Protein AF-A0A7Y1XJ98-F1 (afdb_monomer)

Structure (mmCIF, N/CA/C/O backbone):
data_AF-A0A7Y1XJ98-F1
#
_entry.id   AF-A0A7Y1XJ98-F1
#
loop_
_atom_site.group_PDB
_atom_site.id
_atom_site.type_symbol
_atom_site.label_atom_id
_atom_site.label_alt_id
_atom_site.label_comp_id
_atom_site.label_asym_id
_atom_site.label_entity_id
_atom_site.label_seq_id
_atom_site.pdbx_PDB_ins_code
_atom_site.Cartn_x
_atom_site.Cartn_y
_atom_site.Cartn_z
_atom_site.occupancy
_atom_site.B_iso_or_equiv
_atom_site.auth_seq_id
_atom_site.auth_comp_id
_atom_site.auth_asym_id
_atom_site.auth_atom_id
_atom_site.pdbx_PDB_model_num
ATOM 1 N N . MET A 1 1 ? 17.098 -22.376 -17.163 1.00 84.56 1 MET A N 1
ATOM 2 C CA . MET A 1 1 ? 15.788 -21.764 -16.874 1.00 84.56 1 MET A CA 1
ATOM 3 C C . MET A 1 1 ? 16.060 -20.633 -15.918 1.00 84.56 1 MET A C 1
ATOM 5 O O . MET A 1 1 ? 16.643 -20.890 -14.871 1.00 84.56 1 MET A O 1
ATOM 9 N N . GLU A 1 2 ? 15.729 -19.417 -16.320 1.00 92.50 2 GLU A N 1
ATOM 10 C CA . GLU A 1 2 ? 15.888 -18.222 -15.496 1.00 92.50 2 GLU A CA 1
ATOM 11 C C . GLU A 1 2 ? 14.503 -17.792 -15.013 1.00 92.50 2 GLU A C 1
ATOM 13 O O . GLU A 1 2 ? 13.511 -17.999 -15.712 1.00 92.50 2 GLU A O 1
ATOM 18 N N . LEU A 1 3 ? 14.434 -17.281 -13.788 1.00 96.38 3 LEU A N 1
ATOM 19 C CA . LEU A 1 3 ? 13.205 -16.839 -13.141 1.00 96.38 3 LEU A CA 1
ATOM 20 C C . LEU A 1 3 ? 13.433 -15.429 -12.610 1.00 96.38 3 LEU A C 1
ATOM 22 O O . LEU A 1 3 ? 14.440 -15.181 -11.945 1.00 96.38 3 LEU A O 1
ATOM 26 N N . ALA A 1 4 ? 12.487 -14.534 -12.878 1.00 96.56 4 ALA A N 1
ATOM 27 C CA . ALA A 1 4 ? 12.463 -13.203 -12.296 1.00 96.56 4 ALA A CA 1
ATOM 28 C C . ALA A 1 4 ? 11.427 -13.159 -11.165 1.00 96.56 4 ALA A C 1
ATOM 30 O O . ALA A 1 4 ? 10.247 -13.428 -11.386 1.00 96.56 4 ALA A O 1
ATOM 31 N N . CYS A 1 5 ? 11.874 -12.817 -9.956 1.00 97.25 5 CYS A N 1
ATOM 32 C CA . CYS A 1 5 ? 11.012 -12.549 -8.809 1.00 97.25 5 CYS A CA 1
ATOM 33 C C . CYS A 1 5 ? 11.057 -11.051 -8.525 1.00 97.25 5 CYS A C 1
ATOM 35 O O . CYS A 1 5 ? 12.138 -10.498 -8.323 1.00 97.25 5 CYS A O 1
ATOM 37 N N . LEU A 1 6 ? 9.894 -10.409 -8.522 1.00 97.50 6 LEU A N 1
ATOM 38 C CA . LEU A 1 6 ? 9.762 -8.975 -8.306 1.00 97.50 6 LEU A CA 1
ATOM 39 C C . LEU A 1 6 ? 9.070 -8.719 -6.974 1.00 97.50 6 LEU A C 1
ATOM 41 O O . LEU A 1 6 ? 8.142 -9.442 -6.606 1.00 97.50 6 LEU A O 1
ATOM 45 N N . ASP A 1 7 ? 9.507 -7.665 -6.297 1.00 96.62 7 ASP A N 1
ATOM 46 C CA . ASP A 1 7 ? 8.668 -7.016 -5.300 1.00 96.62 7 ASP A CA 1
ATOM 47 C C . ASP A 1 7 ? 7.509 -6.277 -5.997 1.00 96.62 7 ASP A C 1
ATOM 49 O O . ASP A 1 7 ? 7.530 -6.068 -7.216 1.00 96.62 7 ASP A O 1
ATOM 53 N N . LEU A 1 8 ? 6.478 -5.917 -5.239 1.00 94.69 8 LEU A N 1
ATOM 54 C CA . LEU A 1 8 ? 5.251 -5.325 -5.760 1.00 94.69 8 LEU A CA 1
ATOM 55 C C . LEU A 1 8 ? 5.194 -3.817 -5.493 1.00 94.69 8 LEU A C 1
ATOM 57 O O . LEU A 1 8 ? 5.197 -3.017 -6.434 1.00 94.69 8 LEU A O 1
ATOM 61 N N . GLU A 1 9 ? 5.134 -3.437 -4.219 1.00 94.19 9 GLU A N 1
ATOM 62 C CA . GLU A 1 9 ? 5.042 -2.044 -3.774 1.00 94.19 9 GLU A CA 1
ATOM 63 C C . GLU A 1 9 ? 6.398 -1.344 -3.972 1.00 94.19 9 GLU A C 1
ATOM 65 O O . GLU A 1 9 ? 7.458 -1.918 -3.740 1.00 94.19 9 GLU A O 1
ATOM 70 N N . GLY A 1 10 ? 6.388 -0.127 -4.514 1.00 92.38 10 GLY A N 1
ATOM 71 C CA . GLY A 1 10 ? 7.600 0.619 -4.867 1.00 92.38 10 GLY A CA 1
ATOM 72 C C . GLY A 1 10 ? 8.324 0.139 -6.135 1.00 92.38 10 GLY A C 1
ATOM 73 O O . GLY A 1 10 ? 9.231 0.831 -6.599 1.00 92.38 10 GLY A O 1
ATOM 74 N N . VAL A 1 11 ? 7.916 -0.992 -6.727 1.00 96.56 11 VAL A N 1
ATOM 75 C CA . VAL A 1 11 ? 8.467 -1.522 -7.992 1.00 96.56 11 VAL A CA 1
ATOM 76 C C . VAL A 1 11 ? 7.444 -1.456 -9.121 1.00 96.56 11 VAL A C 1
ATOM 78 O O . VAL A 1 11 ? 7.730 -0.909 -10.184 1.00 96.56 11 VAL A O 1
ATOM 81 N N . LEU A 1 12 ? 6.247 -2.001 -8.899 1.00 96.44 12 LEU A N 1
ATOM 82 C CA . LEU A 1 12 ? 5.181 -2.069 -9.902 1.00 96.44 12 LEU A CA 1
ATOM 83 C C . LEU A 1 12 ? 4.012 -1.144 -9.563 1.00 96.44 12 LEU A C 1
ATOM 85 O O . LEU A 1 12 ? 3.372 -0.605 -10.466 1.00 96.44 12 LEU A O 1
ATOM 89 N N . ILE A 1 13 ? 3.736 -0.952 -8.274 1.00 94.94 13 ILE A N 1
ATOM 90 C CA . ILE A 1 13 ? 2.636 -0.123 -7.770 1.00 94.94 13 ILE A CA 1
ATOM 91 C C . ILE A 1 13 ? 3.116 0.793 -6.632 1.00 94.94 13 ILE A C 1
ATOM 93 O O . ILE A 1 13 ? 4.158 0.516 -6.035 1.00 94.94 13 ILE A O 1
ATOM 97 N N . PRO A 1 14 ? 2.388 1.877 -6.310 1.00 93.00 14 PRO A N 1
ATOM 98 C CA . PRO A 1 14 ? 2.634 2.668 -5.104 1.00 93.00 14 PRO A CA 1
ATOM 99 C C . PRO A 1 14 ? 2.448 1.862 -3.807 1.00 93.00 14 PRO A C 1
ATOM 101 O O . PRO A 1 14 ? 1.892 0.766 -3.808 1.00 93.00 14 PRO A O 1
ATOM 104 N N . GLU A 1 15 ? 2.888 2.438 -2.690 1.00 93.50 15 GLU A N 1
ATOM 105 C CA . GLU A 1 15 ? 2.717 1.881 -1.342 1.00 93.50 15 GLU A CA 1
ATOM 106 C C . GLU A 1 15 ? 1.246 1.968 -0.904 1.00 93.50 15 GLU A C 1
ATOM 108 O O . GLU A 1 15 ? 0.727 3.056 -0.633 1.00 93.50 15 GLU A O 1
ATOM 113 N N . ILE A 1 16 ? 0.574 0.822 -0.781 1.00 92.94 16 ILE A N 1
ATOM 114 C CA . ILE A 1 16 ? -0.878 0.733 -0.570 1.00 92.94 16 ILE A CA 1
ATOM 115 C C . ILE A 1 16 ? -1.286 1.439 0.721 1.00 92.94 16 ILE A C 1
ATOM 117 O O . ILE A 1 16 ? -2.252 2.197 0.746 1.00 92.94 16 ILE A O 1
ATOM 121 N N . TRP A 1 17 ? -0.555 1.213 1.814 1.00 94.25 17 TRP A N 1
ATOM 122 C CA . TRP A 1 17 ? -0.906 1.784 3.119 1.00 94.25 17 TRP A CA 1
ATOM 123 C C . TRP A 1 17 ? -0.685 3.295 3.200 1.00 94.25 17 TRP A C 1
ATOM 125 O O . TRP A 1 17 ? -1.397 3.967 3.947 1.00 94.25 17 TRP A O 1
ATOM 135 N N . ILE A 1 18 ? 0.260 3.834 2.425 1.00 92.50 18 ILE A N 1
ATOM 136 C CA . ILE A 1 18 ? 0.489 5.279 2.345 1.00 92.50 18 ILE A CA 1
ATOM 137 C C . ILE A 1 18 ? -0.667 5.931 1.580 1.00 92.50 18 ILE A C 1
ATOM 139 O O . ILE A 1 18 ? -1.292 6.847 2.112 1.00 92.50 18 ILE A O 1
ATOM 143 N N . ASP A 1 19 ? -1.023 5.401 0.409 1.00 90.56 19 ASP A N 1
ATOM 144 C CA . ASP A 1 19 ? -2.168 5.880 -0.378 1.00 90.56 19 ASP A CA 1
ATOM 145 C C . ASP A 1 19 ? -3.487 5.746 0.399 1.00 90.56 19 ASP A C 1
ATOM 147 O O . ASP A 1 19 ? -4.335 6.644 0.395 1.00 90.56 19 ASP A O 1
ATOM 151 N N . PHE A 1 20 ? -3.660 4.638 1.122 1.00 92.75 20 PHE A N 1
ATOM 152 C CA . PHE A 1 20 ? -4.826 4.411 1.968 1.00 92.75 20 PHE A CA 1
ATOM 153 C C . PHE A 1 20 ? -4.917 5.441 3.097 1.00 92.75 20 PHE A C 1
ATOM 155 O O . PHE A 1 20 ? -6.001 5.969 3.359 1.00 92.75 20 PHE A O 1
ATOM 162 N N . ALA A 1 21 ? -3.793 5.780 3.734 1.00 94.06 21 ALA A N 1
ATOM 163 C CA . ALA A 1 21 ? -3.738 6.834 4.741 1.00 94.06 21 ALA A CA 1
ATOM 164 C C . ALA A 1 21 ? -4.115 8.207 4.163 1.00 94.06 21 ALA A C 1
ATOM 166 O O . ALA A 1 21 ? -4.858 8.951 4.798 1.00 94.06 21 ALA A O 1
ATOM 167 N N . GLU A 1 22 ? -3.649 8.534 2.955 1.00 91.69 22 GLU A N 1
ATOM 168 C CA . GLU A 1 22 ? -3.951 9.808 2.289 1.00 91.69 22 GLU A CA 1
ATOM 169 C C . GLU A 1 22 ? -5.431 9.935 1.921 1.00 91.69 22 GLU A C 1
ATOM 171 O O . GLU A 1 22 ? -6.042 10.976 2.159 1.00 91.69 22 GLU A O 1
ATOM 176 N N . ARG A 1 23 ? -6.041 8.863 1.407 1.00 89.88 23 ARG A N 1
ATOM 177 C CA . ARG A 1 23 ? -7.459 8.858 1.010 1.00 89.88 23 ARG A CA 1
ATOM 178 C C . ARG A 1 23 ? -8.421 8.851 2.192 1.00 89.88 23 ARG A C 1
ATOM 180 O O . ARG A 1 23 ? -9.501 9.430 2.102 1.00 89.88 23 ARG A O 1
ATOM 187 N N . THR A 1 24 ? -8.052 8.186 3.284 1.00 90.56 24 THR A N 1
ATOM 188 C CA . THR A 1 24 ? -8.882 8.113 4.498 1.00 90.56 24 THR A CA 1
ATOM 189 C C . THR A 1 24 ? -8.610 9.249 5.483 1.00 90.56 24 THR A C 1
ATOM 191 O O . THR A 1 24 ? -9.413 9.472 6.385 1.00 90.56 24 THR A O 1
ATOM 194 N N . GLY A 1 25 ? -7.497 9.973 5.324 1.00 93.06 25 GLY A N 1
ATOM 195 C CA . GLY A 1 25 ? -7.049 11.009 6.256 1.00 93.06 25 GLY A CA 1
ATOM 196 C C . GLY A 1 25 ? -6.467 10.461 7.566 1.00 93.06 25 GLY A C 1
ATOM 197 O O . GLY A 1 25 ? -6.266 11.220 8.512 1.00 93.06 25 GLY A O 1
ATOM 198 N N . ILE A 1 26 ? -6.201 9.153 7.653 1.00 95.31 26 ILE A N 1
ATOM 199 C CA . ILE A 1 26 ? -5.699 8.500 8.868 1.00 95.31 26 ILE A CA 1
ATOM 200 C C . ILE A 1 26 ? -4.169 8.442 8.809 1.00 95.31 26 ILE A C 1
ATOM 202 O O . ILE A 1 26 ? -3.585 7.442 8.392 1.00 95.31 26 ILE A O 1
ATOM 206 N N . GLU A 1 27 ? -3.495 9.501 9.267 1.00 95.94 27 GLU A N 1
ATOM 207 C CA . GLU A 1 27 ? -2.024 9.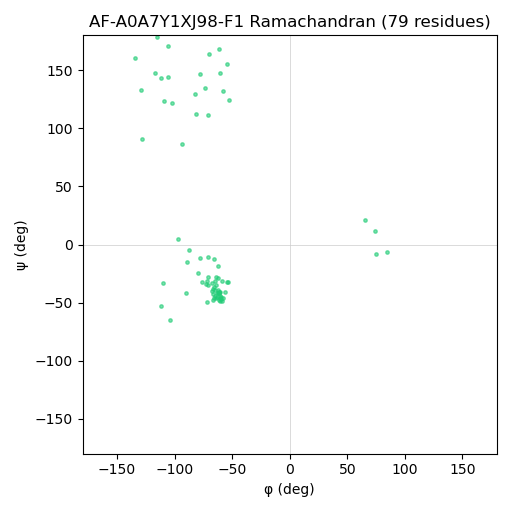606 9.221 1.00 95.94 27 GLU A CA 1
ATOM 208 C C . GLU A 1 27 ? -1.299 8.424 9.884 1.00 95.94 27 GLU A C 1
ATOM 210 O O . GLU A 1 27 ? -0.242 8.002 9.418 1.00 95.94 27 GLU A O 1
ATOM 215 N N . ALA A 1 28 ? -1.885 7.833 10.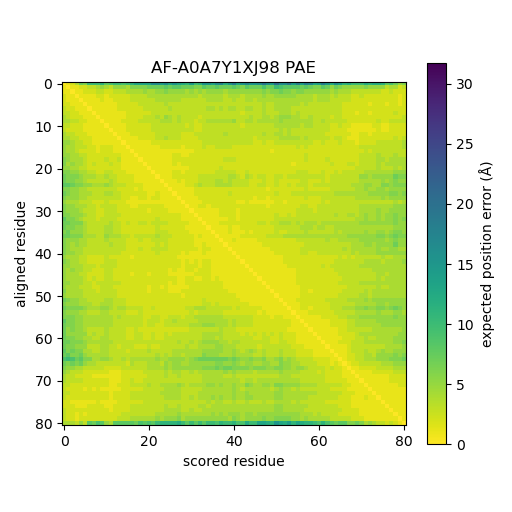931 1.00 96.25 28 ALA A N 1
ATOM 216 C CA . ALA A 1 28 ? -1.309 6.688 11.638 1.00 96.25 28 ALA A CA 1
ATOM 217 C C . ALA A 1 28 ? -1.148 5.428 10.759 1.00 96.25 28 ALA A C 1
ATOM 219 O O . ALA A 1 28 ? -0.368 4.538 11.108 1.00 96.25 28 ALA A O 1
ATOM 220 N N . LEU A 1 29 ? -1.853 5.343 9.623 1.00 96.00 29 LEU A N 1
ATOM 221 C CA . LEU A 1 29 ? -1.701 4.256 8.650 1.00 96.00 29 LEU A CA 1
ATOM 222 C C . LEU A 1 29 ? -0.457 4.415 7.759 1.00 96.00 29 LEU A C 1
ATOM 224 O O . LEU A 1 29 ? -0.043 3.434 7.144 1.00 96.00 29 LEU A O 1
ATOM 228 N N . ARG A 1 30 ? 0.203 5.586 7.766 1.00 96.06 30 ARG A N 1
ATOM 229 C CA . ARG A 1 30 ? 1.486 5.817 7.070 1.00 96.06 30 ARG A CA 1
ATOM 230 C C . ARG A 1 30 ? 2.666 5.093 7.720 1.00 96.06 30 ARG A C 1
ATOM 232 O O . ARG A 1 30 ? 3.742 5.066 7.133 1.00 96.06 30 ARG A O 1
ATOM 239 N N . ALA A 1 31 ? 2.488 4.539 8.923 1.00 96.00 31 ALA A N 1
ATOM 240 C CA . ALA A 1 31 ? 3.541 3.816 9.624 1.00 96.00 31 ALA A CA 1
ATOM 241 C C . ALA A 1 31 ? 4.051 2.634 8.782 1.00 96.00 31 ALA A C 1
ATOM 243 O O . ALA A 1 31 ? 3.276 1.820 8.262 1.00 96.00 31 ALA A O 1
ATOM 244 N N . THR A 1 32 ? 5.373 2.543 8.683 1.00 95.50 32 THR A N 1
ATOM 245 C CA . THR A 1 32 ? 6.102 1.503 7.954 1.00 95.50 32 THR A CA 1
ATOM 246 C C . THR A 1 32 ? 6.935 0.656 8.912 1.00 95.50 32 THR A C 1
ATOM 248 O O . THR A 1 32 ? 7.023 0.932 10.109 1.00 95.50 3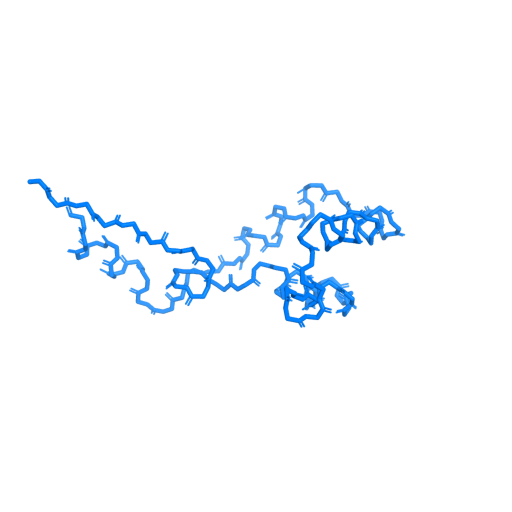2 THR A O 1
ATOM 251 N N . THR A 1 33 ? 7.622 -0.354 8.383 1.00 94.25 33 THR A N 1
ATOM 252 C CA . THR A 1 33 ? 8.594 -1.139 9.158 1.00 94.25 33 THR A CA 1
ATOM 253 C C . THR A 1 33 ? 9.822 -0.335 9.596 1.00 94.25 33 THR A C 1
ATOM 255 O O . THR A 1 33 ? 10.568 -0.786 10.462 1.00 94.25 33 THR A O 1
ATOM 258 N N . ARG A 1 34 ? 10.037 0.876 9.058 1.00 94.50 34 ARG A N 1
ATOM 259 C CA . ARG A 1 34 ? 11.057 1.804 9.576 1.00 94.50 34 ARG A CA 1
ATOM 260 C C . ARG A 1 34 ? 10.649 2.404 10.921 1.00 94.50 34 ARG A C 1
ATOM 262 O O . ARG A 1 34 ? 11.517 2.679 11.743 1.00 94.50 34 ARG A O 1
ATOM 269 N N . ASP A 1 35 ? 9.347 2.576 11.136 1.00 96.38 35 ASP A N 1
ATOM 270 C CA . ASP A 1 35 ? 8.768 3.132 12.361 1.00 96.38 35 ASP A CA 1
ATOM 271 C C . ASP A 1 35 ? 8.467 2.022 13.378 1.00 96.38 35 ASP A C 1
ATOM 273 O O . ASP A 1 35 ? 8.727 2.165 14.572 1.00 96.38 35 ASP A O 1
ATOM 277 N N . ILE A 1 36 ? 7.937 0.894 12.892 1.00 96.06 36 ILE A N 1
ATOM 278 C CA . ILE A 1 36 ? 7.560 -0.280 13.686 1.00 96.06 36 ILE A CA 1
ATOM 279 C C . ILE A 1 36 ? 8.216 -1.522 13.062 1.00 96.06 36 ILE A C 1
ATOM 281 O O . ILE A 1 36 ? 7.619 -2.151 12.189 1.00 96.06 36 ILE A O 1
ATOM 285 N N . PRO A 1 37 ? 9.436 -1.898 13.492 1.00 97.00 37 PRO A N 1
ATOM 286 C CA . PRO A 1 37 ? 10.200 -2.982 12.863 1.00 97.00 37 PRO A CA 1
ATOM 287 C C . PRO A 1 37 ? 9.539 -4.362 12.929 1.00 97.00 37 PRO A C 1
ATOM 289 O O . PRO A 1 37 ? 9.762 -5.196 12.054 1.00 97.00 37 PRO A O 1
ATOM 292 N N . ASP A 1 38 ? 8.737 -4.611 13.966 1.00 97.75 38 ASP A N 1
ATOM 293 C CA . ASP A 1 38 ? 7.995 -5.858 14.126 1.00 97.75 38 ASP A CA 1
ATOM 294 C C . ASP A 1 38 ? 6.710 -5.822 13.283 1.00 97.75 38 ASP A C 1
ATOM 296 O O . ASP A 1 38 ? 5.772 -5.065 13.558 1.00 97.75 38 ASP A O 1
ATOM 300 N N . TYR A 1 39 ? 6.672 -6.664 12.249 1.00 95.62 39 TYR A N 1
ATOM 301 C CA . TYR A 1 39 ? 5.559 -6.724 11.308 1.00 95.62 39 TYR A CA 1
ATOM 302 C C . TYR A 1 39 ? 4.244 -7.165 11.969 1.00 95.62 39 TYR A C 1
ATOM 304 O O . TYR A 1 39 ? 3.185 -6.636 11.627 1.00 95.62 39 TYR A O 1
ATOM 312 N N . ASP A 1 40 ? 4.285 -8.064 12.958 1.00 97.94 40 ASP A N 1
ATOM 313 C CA . ASP A 1 40 ? 3.082 -8.500 13.673 1.00 97.94 40 ASP A CA 1
ATOM 314 C C . ASP A 1 40 ? 2.491 -7.351 14.493 1.00 97.94 40 ASP A C 1
ATOM 316 O O . ASP A 1 40 ? 1.268 -7.185 14.567 1.00 97.94 40 ASP A O 1
ATOM 320 N N . VAL A 1 41 ? 3.352 -6.530 15.099 1.00 98.19 41 VAL A N 1
ATOM 321 C CA . VAL A 1 41 ? 2.933 -5.324 15.826 1.00 98.19 41 VAL A CA 1
ATOM 322 C C . VAL A 1 41 ? 2.330 -4.299 14.864 1.00 98.19 41 VAL A C 1
ATOM 324 O O . VAL A 1 41 ? 1.245 -3.777 15.136 1.00 98.19 41 VAL A O 1
ATOM 327 N N . LEU A 1 42 ? 2.977 -4.057 13.720 1.00 97.94 42 LEU A N 1
ATOM 328 C CA . LEU A 1 42 ? 2.491 -3.136 12.690 1.00 97.94 42 LEU A CA 1
ATOM 329 C C . LEU A 1 42 ? 1.111 -3.553 12.158 1.00 97.94 42 LEU A C 1
ATOM 331 O O . LEU A 1 42 ? 0.195 -2.731 12.079 1.00 97.94 42 LEU A O 1
ATOM 335 N N . MET A 1 43 ? 0.927 -4.835 11.842 1.00 97.50 43 MET A N 1
ATOM 336 C CA . MET A 1 43 ? -0.344 -5.340 11.323 1.00 97.50 43 MET A CA 1
ATOM 337 C C . MET A 1 43 ? -1.462 -5.284 12.365 1.00 97.50 43 MET A C 1
ATOM 339 O O . MET A 1 43 ? -2.577 -4.878 12.037 1.00 97.50 43 MET A O 1
ATOM 343 N N . LYS A 1 44 ? -1.177 -5.598 13.635 1.00 98.00 44 LYS A N 1
ATOM 344 C CA . LYS A 1 44 ? -2.155 -5.434 14.725 1.00 98.00 44 LYS A CA 1
ATOM 345 C C . LYS A 1 44 ? -2.573 -3.976 14.904 1.00 98.00 44 LYS A C 1
ATOM 347 O O . LYS A 1 44 ? -3.758 -3.713 15.096 1.00 98.00 44 LYS A O 1
ATOM 352 N N . GLN A 1 45 ? -1.634 -3.030 14.810 1.00 97.38 45 GLN A N 1
ATOM 353 C CA . GLN A 1 45 ? -1.957 -1.602 14.830 1.00 97.38 45 GLN A CA 1
ATOM 354 C C . GLN A 1 45 ? -2.867 -1.217 13.661 1.00 97.38 45 GLN A C 1
ATOM 356 O O . 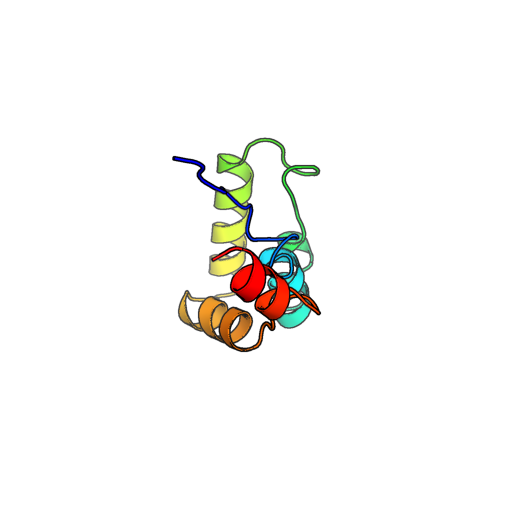GLN A 1 45 ? -3.876 -0.556 13.887 1.00 97.38 45 GLN A O 1
ATOM 361 N N . ARG A 1 46 ? -2.536 -1.627 12.431 1.00 97.1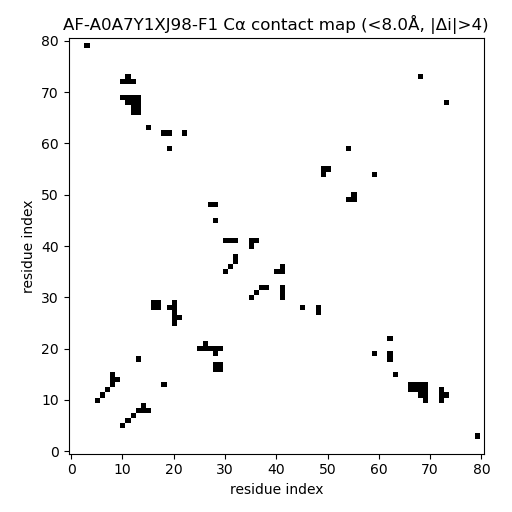9 46 ARG A N 1
ATOM 362 C CA . ARG A 1 46 ? -3.341 -1.315 11.240 1.00 97.19 46 ARG A CA 1
ATOM 363 C C . ARG A 1 46 ? -4.764 -1.843 11.374 1.00 97.19 46 ARG A C 1
ATOM 365 O O . ARG A 1 46 ? -5.705 -1.082 11.198 1.00 97.19 46 ARG A O 1
ATOM 372 N N . LEU A 1 47 ? -4.928 -3.107 11.763 1.00 96.88 47 LEU A N 1
ATOM 373 C CA . LEU A 1 47 ? -6.251 -3.703 11.968 1.00 96.88 47 LEU A CA 1
ATOM 374 C C . LEU A 1 47 ? -7.050 -2.987 13.062 1.00 96.88 47 LEU A C 1
ATOM 376 O O . LEU A 1 47 ? -8.236 -2.737 12.871 1.00 96.88 47 LEU A O 1
ATOM 380 N N . ARG A 1 48 ? -6.403 -2.606 14.171 1.00 97.94 48 ARG A N 1
ATOM 381 C CA . ARG A 1 48 ? -7.043 -1.810 15.226 1.00 97.94 48 ARG A CA 1
ATOM 382 C C . ARG A 1 48 ? -7.518 -0.453 14.698 1.00 97.94 48 ARG A C 1
ATOM 384 O O . ARG A 1 48 ? -8.655 -0.083 14.947 1.00 97.94 48 ARG A O 1
ATOM 391 N N . LEU A 1 49 ? -6.680 0.260 13.943 1.00 96.94 49 LEU A N 1
ATOM 392 C CA . LEU A 1 49 ? -7.040 1.554 13.353 1.00 96.94 49 LEU A CA 1
ATOM 393 C C . LEU A 1 49 ? -8.207 1.428 12.366 1.00 96.94 49 LEU A C 1
ATOM 395 O O . LEU A 1 49 ? -9.080 2.292 12.343 1.00 96.94 49 LEU A O 1
ATOM 399 N N . LEU A 1 50 ? -8.245 0.360 11.565 1.00 96.19 50 LEU A N 1
ATOM 400 C CA . LEU A 1 50 ? -9.370 0.096 10.668 1.00 96.19 50 LEU A CA 1
ATOM 401 C C . LEU A 1 50 ? -10.672 -0.129 11.45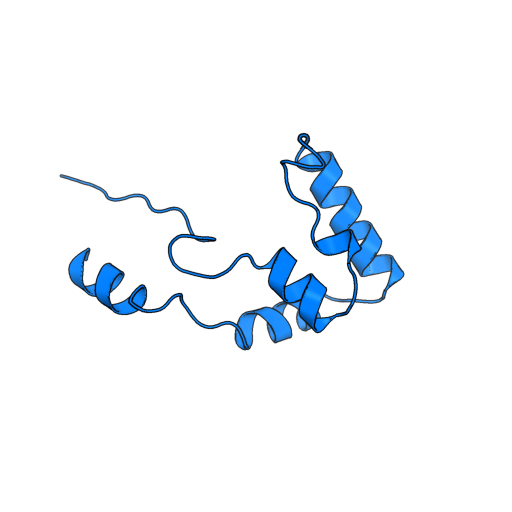0 1.00 96.19 50 LEU A C 1
ATOM 403 O O . LEU A 1 50 ? -11.687 0.469 11.105 1.00 96.19 50 LEU A O 1
ATOM 407 N N . ASP A 1 51 ? -10.631 -0.932 12.517 1.00 97.31 51 ASP A N 1
ATOM 408 C CA . ASP A 1 51 ? -11.788 -1.212 13.378 1.00 97.31 51 ASP A CA 1
ATOM 409 C C . ASP A 1 51 ? -12.293 0.051 14.099 1.00 97.31 51 ASP A C 1
ATOM 411 O O . ASP A 1 51 ? -13.479 0.371 14.031 1.00 97.31 51 ASP A O 1
ATOM 415 N N . GLU A 1 52 ? -11.383 0.838 14.686 1.00 97.19 52 GLU A N 1
ATOM 416 C CA . GLU A 1 52 ? -11.687 2.113 15.357 1.00 97.19 52 GLU A CA 1
ATOM 417 C C . GLU A 1 52 ? -12.359 3.133 14.420 1.00 97.19 52 GLU A C 1
ATOM 419 O O . GLU A 1 52 ? -13.188 3.927 14.865 1.00 97.19 52 GLU A O 1
ATOM 424 N N . ASN A 1 53 ? -12.032 3.098 13.124 1.00 96.06 53 ASN A N 1
ATOM 425 C CA . ASN A 1 53 ? -12.607 3.980 12.103 1.00 96.06 53 ASN A CA 1
ATOM 426 C C . ASN A 1 53 ? -13.763 3.330 11.317 1.00 96.06 53 ASN A C 1
ATOM 428 O O . ASN A 1 53 ? -14.281 3.930 10.376 1.00 96.06 53 ASN A O 1
ATOM 432 N N . GLY A 1 54 ? -14.184 2.113 11.682 1.00 95.88 54 GLY A N 1
ATOM 433 C CA . GLY A 1 54 ? -15.283 1.397 11.029 1.00 95.88 54 GLY A CA 1
ATOM 434 C C . GLY A 1 54 ? -15.019 1.010 9.567 1.00 95.88 54 GLY A C 1
ATOM 435 O O . GLY A 1 54 ? -15.973 0.774 8.822 1.00 95.88 54 GLY A O 1
ATOM 436 N N . LEU A 1 55 ? -13.750 0.949 9.153 1.00 95.88 55 LEU A N 1
ATOM 437 C CA . LEU A 1 55 ? -13.331 0.632 7.789 1.00 95.88 55 LEU A CA 1
ATOM 438 C C . LEU A 1 55 ? -13.321 -0.880 7.570 1.00 95.88 55 LEU A C 1
ATOM 440 O O . LEU A 1 55 ? -12.729 -1.644 8.334 1.00 95.88 55 LEU A O 1
ATOM 444 N N . LYS A 1 56 ? -13.970 -1.325 6.495 1.00 94.88 56 LYS A N 1
ATOM 445 C CA . LYS A 1 56 ? -14.083 -2.744 6.146 1.00 94.88 56 LYS A CA 1
ATOM 446 C C . LYS A 1 56 ? -13.183 -3.083 4.967 1.00 94.88 56 LYS A C 1
ATOM 448 O O . LYS A 1 56 ? -12.684 -2.217 4.258 1.00 94.88 56 LYS A O 1
ATOM 453 N N . ILE A 1 57 ? -13.053 -4.379 4.689 1.00 93.94 57 ILE A N 1
ATOM 454 C CA . ILE A 1 57 ? -12.305 -4.875 3.524 1.00 93.94 57 ILE A CA 1
ATOM 455 C C . ILE A 1 57 ? -12.777 -4.243 2.202 1.00 93.94 57 ILE A C 1
ATOM 457 O O . ILE A 1 57 ? -11.978 -3.990 1.312 1.00 93.94 57 ILE A O 1
ATOM 461 N N . GLN A 1 58 ? -14.068 -3.916 2.092 1.00 93.94 58 GLN A N 1
ATOM 462 C CA . GLN A 1 58 ? -14.629 -3.238 0.921 1.00 93.94 58 GLN A CA 1
ATOM 463 C C . GLN A 1 58 ? -14.067 -1.826 0.729 1.00 93.94 58 GLN A C 1
ATOM 465 O O . GLN A 1 58 ? -13.945 -1.375 -0.403 1.00 93.94 58 GLN A O 1
ATOM 470 N N . ASP A 1 59 ? -13.721 -1.127 1.808 1.00 90.94 59 ASP A N 1
ATOM 471 C CA . ASP A 1 59 ? -13.133 0.210 1.730 1.00 90.94 59 ASP A CA 1
ATOM 472 C C . ASP A 1 59 ? -11.658 0.137 1.317 1.00 90.94 59 ASP A C 1
ATOM 474 O O . ASP A 1 59 ? -11.194 0.987 0.563 1.00 90.94 59 ASP A O 1
ATOM 478 N N . ILE A 1 60 ? -10.961 -0.937 1.708 1.00 88.81 60 ILE A N 1
ATOM 479 C CA . ILE A 1 60 ? -9.624 -1.274 1.193 1.00 88.81 60 ILE A CA 1
ATOM 480 C C . ILE A 1 60 ? -9.681 -1.526 -0.313 1.00 88.81 60 ILE A C 1
ATOM 482 O O . ILE A 1 60 ? -8.900 -0.935 -1.053 1.00 88.81 60 ILE A O 1
ATOM 486 N N . HIS A 1 61 ? -10.637 -2.332 -0.780 1.00 91.31 61 HIS A N 1
ATOM 487 C CA . HIS A 1 61 ? -10.810 -2.579 -2.213 1.00 91.31 61 HIS A CA 1
ATOM 488 C C . HIS A 1 61 ? -11.058 -1.295 -3.004 1.00 91.31 61 HIS A C 1
ATOM 490 O O . HIS A 1 61 ? -10.366 -1.076 -3.986 1.00 91.31 61 HIS A O 1
ATOM 496 N N . LYS A 1 62 ? -11.949 -0.404 -2.544 1.00 90.19 62 LYS A N 1
ATOM 497 C CA . LYS A 1 62 ? -12.198 0.882 -3.225 1.00 90.19 62 LYS A CA 1
ATOM 498 C C . LYS A 1 62 ? -10.926 1.711 -3.397 1.00 90.19 62 LYS A C 1
ATOM 500 O O . LYS A 1 62 ? -10.736 2.328 -4.434 1.00 90.19 62 LYS A O 1
ATOM 505 N N . VAL A 1 63 ? -10.065 1.738 -2.378 1.00 86.94 63 VAL A N 1
ATOM 506 C CA . VAL A 1 63 ? -8.789 2.455 -2.469 1.00 86.94 63 VAL A CA 1
ATOM 507 C C . VAL A 1 63 ? -7.867 1.799 -3.491 1.00 86.94 63 VAL A C 1
ATOM 509 O O . VAL A 1 63 ? -7.321 2.508 -4.329 1.00 86.94 63 VAL A O 1
ATOM 512 N N . ILE A 1 64 ? -7.715 0.474 -3.432 1.00 87.81 64 ILE A N 1
ATOM 513 C CA . ILE A 1 64 ? -6.831 -0.284 -4.328 1.00 87.81 64 ILE A CA 1
ATOM 514 C C . ILE A 1 64 ? -7.311 -0.211 -5.784 1.00 87.81 64 ILE A C 1
ATOM 516 O O . ILE A 1 64 ? -6.486 -0.064 -6.679 1.00 87.81 64 ILE A O 1
ATOM 520 N N . ASP A 1 65 ? -8.620 -0.269 -6.028 1.00 90.38 65 ASP A N 1
ATOM 521 C CA . ASP A 1 65 ? -9.208 -0.201 -7.373 1.00 90.38 65 ASP A CA 1
ATOM 522 C C . ASP A 1 65 ? -8.939 1.150 -8.057 1.00 90.38 65 ASP A C 1
ATOM 524 O O . ASP A 1 65 ? -8.836 1.224 -9.281 1.00 90.38 65 ASP A O 1
ATOM 528 N N . ASP A 1 66 ? -8.781 2.213 -7.267 1.00 87.38 66 ASP A N 1
ATOM 529 C CA . ASP A 1 66 ? -8.426 3.545 -7.751 1.00 87.38 66 ASP A CA 1
ATOM 530 C C . ASP A 1 66 ? -6.902 3.762 -7.865 1.00 87.38 66 ASP A C 1
ATOM 532 O O . ASP A 1 66 ? -6.465 4.845 -8.277 1.00 87.38 66 ASP A O 1
ATOM 536 N N . MET A 1 67 ? -6.072 2.800 -7.447 1.00 88.88 67 MET A N 1
ATOM 537 C CA . MET A 1 67 ? -4.620 2.875 -7.618 1.00 88.88 67 MET A CA 1
ATOM 538 C C . MET A 1 67 ? -4.243 2.5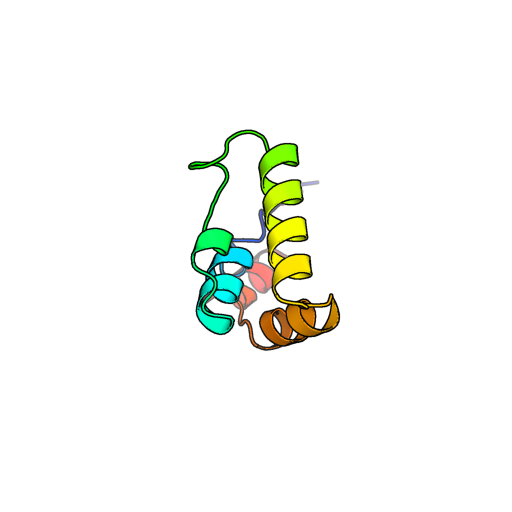34 -9.059 1.00 88.88 67 MET A C 1
ATOM 540 O O . MET A 1 67 ? -4.865 1.712 -9.728 1.00 88.88 67 MET A O 1
ATOM 544 N N . SER A 1 68 ? -3.181 3.165 -9.551 1.00 91.81 68 SER A N 1
ATOM 545 C CA . SER A 1 68 ? -2.611 2.873 -10.867 1.00 91.81 68 SER A CA 1
ATOM 546 C C . SER A 1 68 ? -1.187 2.342 -10.714 1.00 91.81 68 SER A C 1
ATOM 548 O O . SER A 1 68 ? -0.486 2.769 -9.791 1.00 91.81 68 SER A O 1
ATOM 550 N N . PRO A 1 69 ? -0.727 1.442 -11.604 1.00 94.88 69 PRO A N 1
ATOM 551 C CA . PRO A 1 69 ? 0.674 1.048 -11.646 1.00 94.88 69 PRO A CA 1
ATOM 552 C C . PRO A 1 69 ? 1.600 2.256 -11.788 1.00 94.88 69 PRO A C 1
ATOM 554 O O . PRO A 1 69 ? 1.216 3.294 -12.336 1.00 94.88 69 PRO A O 1
ATOM 557 N N . LEU A 1 70 ? 2.844 2.104 -11.337 1.00 95.81 70 LEU A N 1
ATOM 558 C CA . LEU A 1 70 ? 3.863 3.126 -11.548 1.00 95.81 70 LEU A CA 1
ATOM 559 C C . LEU A 1 70 ? 4.078 3.355 -13.057 1.00 95.81 70 LEU A C 1
ATOM 561 O O . LEU A 1 70 ? 3.960 2.412 -13.848 1.00 95.81 70 LEU A O 1
ATOM 565 N N . PRO A 1 71 ? 4.409 4.586 -13.489 1.00 97.50 71 PRO A N 1
ATOM 566 C CA . PRO A 1 71 ? 4.689 4.861 -14.894 1.00 97.50 71 PRO A CA 1
ATOM 567 C C . PRO A 1 71 ? 5.750 3.903 -15.454 1.00 97.50 71 PRO A C 1
ATOM 569 O O . PRO A 1 71 ? 6.842 3.790 -14.904 1.00 97.50 71 PRO A O 1
ATOM 572 N N . GLY A 1 72 ? 5.417 3.202 -16.541 1.00 97.25 72 GLY A N 1
ATOM 573 C CA . GLY A 1 72 ? 6.296 2.212 -17.175 1.00 97.25 72 GLY A CA 1
ATOM 574 C C . GLY A 1 72 ? 6.259 0.805 -16.562 1.00 97.25 72 GLY A C 1
ATOM 575 O O . GLY A 1 72 ? 6.824 -0.109 -17.154 1.00 97.25 72 GLY A O 1
ATOM 576 N N . ALA A 1 73 ? 5.562 0.573 -15.442 1.00 97.69 73 ALA A N 1
ATOM 577 C CA . ALA A 1 73 ? 5.493 -0.751 -14.813 1.00 97.69 73 ALA A CA 1
ATOM 578 C C . ALA A 1 73 ? 4.8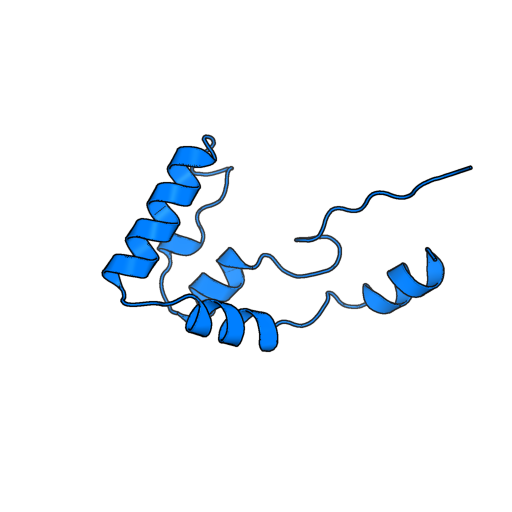65 -1.813 -15.733 1.00 97.69 73 ALA A C 1
ATOM 580 O O . ALA A 1 73 ? 5.364 -2.932 -15.822 1.00 97.69 73 ALA A O 1
ATOM 581 N N . SER A 1 74 ? 3.795 -1.465 -16.454 1.00 96.75 74 SER A N 1
ATOM 582 C CA . SER A 1 74 ? 3.169 -2.380 -17.418 1.00 96.75 74 SER A CA 1
ATOM 583 C C . SER A 1 74 ? 4.098 -2.708 -18.590 1.00 96.75 74 SER A C 1
ATOM 585 O O . SER A 1 74 ? 4.247 -3.877 -18.925 1.00 96.75 74 SER A O 1
ATOM 587 N N . GLU A 1 75 ? 4.778 -1.704 -19.154 1.00 98.06 75 GLU A N 1
ATOM 588 C CA . GLU A 1 75 ? 5.758 -1.894 -20.236 1.00 98.06 75 GLU A CA 1
ATOM 589 C C . GLU A 1 75 ? 6.930 -2.774 -19.781 1.00 98.06 75 GLU A C 1
ATOM 591 O O . GLU A 1 75 ? 7.351 -3.680 -20.497 1.00 98.06 75 GLU A O 1
ATOM 596 N N . PHE A 1 76 ? 7.416 -2.560 -18.557 1.00 98.19 76 PHE A N 1
ATOM 597 C CA 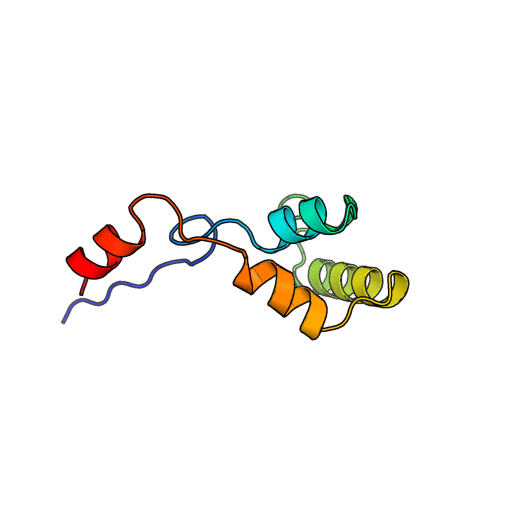. PHE A 1 76 ? 8.457 -3.384 -17.954 1.00 98.19 76 PHE A CA 1
ATOM 598 C C . PHE A 1 76 ? 8.031 -4.852 -17.818 1.00 98.19 76 PHE A C 1
ATOM 600 O O . PHE A 1 76 ? 8.805 -5.747 -18.158 1.00 98.19 76 PHE A O 1
ATOM 607 N N . LEU A 1 77 ? 6.805 -5.117 -17.355 1.00 97.62 77 LEU A N 1
ATOM 608 C CA . LEU A 1 77 ? 6.289 -6.484 -17.253 1.00 97.62 77 LEU A CA 1
ATOM 609 C C . LEU A 1 77 ? 6.107 -7.141 -18.622 1.00 97.62 77 LEU A C 1
ATOM 611 O O . LEU A 1 77 ? 6.358 -8.337 -18.745 1.00 97.62 77 LEU A O 1
ATOM 615 N N . ASP A 1 78 ? 5.689 -6.384 -19.636 1.00 97.62 78 ASP A N 1
ATOM 616 C CA . ASP A 1 78 ? 5.567 -6.894 -21.004 1.00 97.62 78 ASP A CA 1
ATOM 617 C C . ASP A 1 78 ? 6.934 -7.215 -21.620 1.00 97.62 78 ASP A C 1
ATOM 619 O O . ASP A 1 78 ? 7.050 -8.181 -22.369 1.00 97.62 78 ASP A O 1
ATOM 623 N N . TRP A 1 79 ? 7.978 -6.458 -21.274 1.00 98.00 79 TRP A N 1
ATOM 624 C CA . TRP A 1 79 ? 9.358 -6.761 -21.664 1.00 98.00 79 TRP A CA 1
ATOM 625 C C . TRP A 1 79 ? 9.939 -7.985 -20.935 1.00 98.00 79 TRP A C 1
ATOM 627 O O . TRP A 1 79 ? 10.747 -8.710 -21.512 1.00 98.00 79 TRP A O 1
ATOM 637 N N . LEU A 1 80 ? 9.564 -8.199 -19.670 1.00 97.06 80 LEU A N 1
ATOM 638 C CA . LEU A 1 80 ? 10.130 -9.250 -18.818 1.00 97.06 80 LEU A CA 1
ATOM 639 C C . LEU A 1 80 ? 9.548 -10.652 -19.085 1.00 97.06 80 LEU A C 1
ATOM 641 O O . LEU A 1 80 ? 10.189 -11.645 -18.735 1.00 97.06 80 LEU A O 1
ATOM 645 N N . ARG A 1 81 ? 8.327 -10.731 -19.627 1.00 92.81 81 ARG A N 1
ATOM 646 C CA . ARG A 1 81 ? 7.614 -11.986 -19.934 1.00 92.81 81 ARG A CA 1
ATOM 647 C C . ARG A 1 81 ? 8.196 -12.718 -21.140 1.00 92.81 81 ARG A C 1
ATOM 649 O O . ARG A 1 81 ? 8.203 -13.969 -21.075 1.00 92.81 81 ARG A O 1
#

pLDDT: mean 94.73, std 3.06, range [84.56, 98.19]

Mean predicted aligned error: 3.0 Å

Radius of gyration: 15.12 Å; Cα contacts (8 Å, |Δi|>4): 58; chains: 1; bounding box: 31×33×38 Å

Foldseek 3Di:
DDDDDDDPDPQWFHDLQCLLCVVVVPVLSNDDCVNVVDPVVNVVSVVVVCVVVVHDVVSSVVSVVPTDTDVCSVVVVVVVD

Nearest PDB structures (foldseek):
  1rkv-assembly1_B  TM=9.780E-01  e=2.028E-08  Pseudomonas aeruginosa PAO1

Solvent-accessible surface area (backbone atoms only — not comparable to full-atom values): 4975 Å² total; per-residue (Å²): 140,87,85,89,86,78,72,51,63,79,63,35,28,64,52,63,50,47,56,45,14,66,76,71,67,43,66,80,45,53,67,44,59,90,78,37,72,51,62,70,59,44,50,53,49,50,55,49,54,30,57,78,67,72,55,49,74,67,56,53,47,58,52,57,72,71,56,63,65,37,92,61,29,66,60,51,53,66,72,72,108

Secondary structure (DSSP, 8-state):
-------SBTTTB--HHHHHHHHHT-GGGG--TTT---HHHHHHHHHHHHHHTT--HHHHHHHHHT--PPTTHHHHHHHH-

Sequence (81 aa):
MELACLDLEGVLIPEIWIDFAERTGIEALRATTRDIPDYDVLMKQRLRLLDENGLKIQDIHKVIDDMSPLPGASEFLDWLR